Protein AF-A0A7R9HF84-F1 (afdb_monomer_lite)

Radius of gyration: 19.89 Å; chains: 1; bounding box: 48×54×48 Å

Secondary structure (DSSP, 8-state):
-----GGGSPPP----GGG--SHHHHTTSTTEEEETTTTEEEETTS-HHHHTEETTEE-PPB-SGGGS--GGG--SHHHHHHTSSEEEETTTTEEEETTS-TT-B-SGGGPPPPGGG--SHHHHHHSSS-----GGG-

Organism: Timema cristinae (NCBI:txid61476)

Foldseek 3Di:
DDDDDPVNDDQAADQPQQVDQAQLRSLSHQQWFAALQVSGIHGPPDDQQPPNDDPNDTDDTHNDPVPGDPQQVDQFQCSLLVSLQWWADQQVSGIGGPDDDPPTHNDPVPGQDDL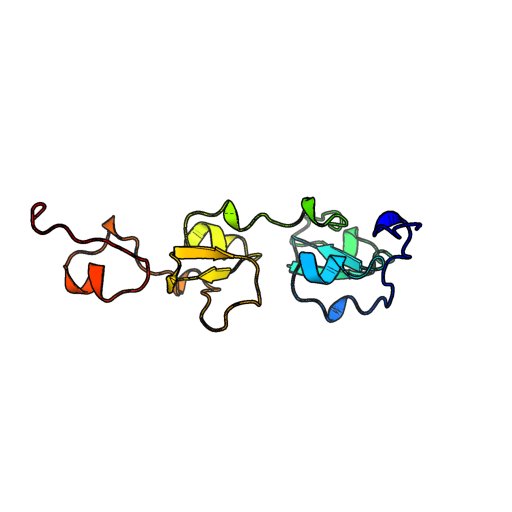VPDDDPCSQPVGGRPGDDDPVVD

Structure (mmCIF, N/CA/C/O backbone):
data_AF-A0A7R9HF84-F1
#
_entry.id   AF-A0A7R9HF84-F1
#
loop_
_atom_site.group_PDB
_atom_site.id
_atom_site.type_symbol
_atom_site.label_atom_id
_atom_site.label_alt_id
_atom_site.label_comp_id
_atom_site.label_asym_id
_atom_site.label_entity_id
_atom_site.label_seq_id
_atom_site.pdbx_PDB_ins_code
_atom_site.Cartn_x
_atom_site.Cartn_y
_atom_site.Cartn_z
_atom_site.occupancy
_atom_site.B_iso_or_equiv
_atom_site.auth_seq_id
_atom_site.auth_comp_id
_atom_site.auth_asym_id
_atom_site.auth_atom_id
_atom_site.pdbx_PDB_model_num
ATOM 1 N N . PHE A 1 1 ? 10.547 35.499 -12.483 1.00 51.34 1 PHE A N 1
ATOM 2 C CA . PHE A 1 1 ? 10.643 34.291 -11.644 1.00 51.34 1 PHE A CA 1
ATOM 3 C C . PHE A 1 1 ? 9.981 33.155 -12.393 1.00 51.34 1 PHE A C 1
ATOM 5 O O . PHE A 1 1 ? 8.790 33.240 -12.654 1.00 51.34 1 PHE A O 1
ATOM 12 N N . GLN A 1 2 ? 10.760 32.166 -12.822 1.00 62.72 2 GLN A N 1
ATOM 13 C CA . GLN A 1 2 ? 10.253 30.972 -13.490 1.00 62.72 2 GLN A CA 1
ATOM 14 C C . GLN A 1 2 ? 10.154 29.892 -12.415 1.00 62.72 2 GLN A C 1
ATOM 16 O O . GLN A 1 2 ? 11.153 29.549 -11.786 1.00 62.72 2 GLN A O 1
ATOM 21 N N . VAL A 1 3 ? 8.933 29.464 -12.110 1.00 63.53 3 VAL A N 1
ATOM 22 C CA . VAL A 1 3 ? 8.693 28.404 -11.132 1.00 63.53 3 VAL A CA 1
ATOM 23 C C . VAL A 1 3 ? 8.938 27.095 -11.867 1.00 63.53 3 VAL A C 1
ATOM 25 O O . VAL A 1 3 ? 8.182 26.758 -12.773 1.00 63.53 3 VAL A O 1
ATOM 28 N N . PHE A 1 4 ? 10.016 26.392 -11.527 1.00 59.53 4 PHE A N 1
ATOM 29 C CA . PHE A 1 4 ? 10.214 25.027 -12.001 1.00 59.53 4 PHE A CA 1
ATOM 30 C C . PHE A 1 4 ? 9.156 24.152 -11.325 1.00 59.53 4 PHE A C 1
ATOM 32 O O . PHE A 1 4 ? 9.239 23.882 -10.127 1.00 59.53 4 PHE A O 1
ATOM 39 N N . THR A 1 5 ? 8.110 23.792 -12.066 1.00 66.94 5 THR A N 1
ATOM 40 C CA . THR A 1 5 ? 7.141 22.781 -11.636 1.00 66.94 5 THR A CA 1
ATOM 41 C C . THR A 1 5 ? 7.726 21.391 -11.875 1.00 66.94 5 THR A C 1
ATOM 43 O O . THR A 1 5 ? 8.664 21.217 -12.654 1.00 66.94 5 THR A O 1
ATOM 46 N N . PHE A 1 6 ? 7.190 20.393 -11.176 1.00 65.25 6 PHE A N 1
ATOM 47 C CA . PHE A 1 6 ? 7.663 19.005 -11.222 1.00 65.25 6 PHE A CA 1
ATOM 48 C C . PHE A 1 6 ? 7.759 18.432 -12.651 1.00 65.25 6 PHE A C 1
ATOM 50 O O . PHE A 1 6 ? 8.591 17.575 -12.911 1.00 65.25 6 PHE A O 1
ATOM 57 N N . GLU A 1 7 ? 6.972 18.955 -13.593 1.00 67.75 7 GLU A N 1
ATOM 58 C CA . GLU A 1 7 ? 6.936 18.533 -15.002 1.00 67.75 7 GLU A CA 1
ATOM 59 C C . GLU A 1 7 ? 8.237 18.808 -15.781 1.00 67.75 7 GLU A C 1
ATOM 61 O O . GLU A 1 7 ? 8.428 18.246 -16.855 1.00 67.75 7 GLU A O 1
ATOM 66 N N . TYR A 1 8 ? 9.124 19.669 -15.266 1.00 72.81 8 TYR A N 1
ATOM 67 C CA . TYR A 1 8 ? 10.401 20.021 -15.907 1.00 72.81 8 TYR A CA 1
ATOM 68 C C . TYR A 1 8 ? 11.601 19.251 -15.347 1.00 72.81 8 TYR A C 1
ATOM 70 O O . TYR A 1 8 ? 12.724 19.451 -15.812 1.00 72.81 8 TYR A O 1
ATOM 78 N N . LEU A 1 9 ? 11.387 18.421 -14.324 1.00 76.12 9 LEU A N 1
ATOM 79 C CA . LEU A 1 9 ? 12.431 17.585 -13.749 1.00 76.12 9 LEU A CA 1
ATOM 80 C C . LEU A 1 9 ? 12.456 16.242 -14.471 1.00 76.12 9 LEU A C 1
ATOM 82 O O . LEU A 1 9 ? 11.415 15.633 -14.714 1.00 76.12 9 LEU A O 1
ATOM 86 N N . GLU A 1 10 ? 13.660 15.780 -14.794 1.00 75.38 10 GLU A N 1
ATOM 87 C CA . GLU A 1 10 ? 13.854 14.409 -15.244 1.00 75.38 10 GLU A CA 1
ATOM 88 C C . GLU A 1 10 ? 13.424 13.448 -14.119 1.00 75.38 10 GLU A C 1
ATOM 90 O O . GLU A 1 10 ? 13.752 13.691 -12.949 1.00 75.38 10 GLU A O 1
ATOM 95 N N . PRO A 1 11 ? 12.657 12.390 -14.434 1.00 79.62 11 PRO A N 1
ATOM 96 C CA . PRO A 1 11 ? 12.295 11.374 -13.459 1.00 79.62 11 PRO A CA 1
ATOM 97 C C . PRO A 1 11 ? 13.535 10.729 -12.826 1.00 79.62 11 PRO A C 1
ATOM 99 O O . PRO A 1 11 ? 14.587 10.617 -13.447 1.00 79.62 11 PRO A O 1
ATOM 102 N N . TYR A 1 12 ? 13.414 10.292 -11.574 1.00 84.44 12 TYR A N 1
ATOM 103 C CA . TYR A 1 12 ? 14.494 9.564 -10.916 1.00 84.44 12 TYR A CA 1
ATOM 104 C C . TYR A 1 12 ? 14.675 8.176 -11.550 1.00 84.44 12 TYR A C 1
ATOM 106 O O . TYR A 1 12 ? 13.709 7.420 -11.644 1.00 84.44 12 TYR A O 1
ATOM 114 N N . GLU A 1 13 ? 15.915 7.840 -11.921 1.00 87.81 13 GLU A N 1
ATOM 115 C CA . GLU A 1 13 ? 16.279 6.577 -12.574 1.00 87.81 13 GLU A CA 1
ATOM 116 C C . GLU A 1 13 ? 17.508 5.948 -11.915 1.00 87.81 13 GLU A C 1
ATOM 118 O O . GLU A 1 13 ? 18.611 6.493 -11.962 1.00 87.81 13 GLU A O 1
ATOM 123 N N . ASN A 1 14 ? 17.327 4.781 -11.297 1.00 87.12 14 ASN A N 1
ATOM 124 C CA . ASN A 1 14 ? 18.421 3.995 -10.717 1.00 87.12 14 ASN A CA 1
ATOM 125 C C . ASN A 1 14 ? 18.283 2.495 -11.032 1.00 87.12 14 ASN A C 1
ATOM 127 O O . ASN A 1 14 ? 19.266 1.756 -11.015 1.00 87.12 14 ASN A O 1
ATOM 131 N N . GLY A 1 15 ? 17.068 2.018 -11.323 1.00 85.31 15 GLY A N 1
ATOM 132 C CA . GLY A 1 15 ? 16.797 0.642 -1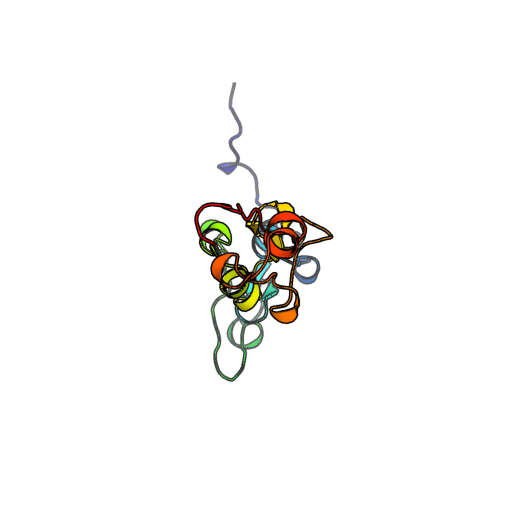1.745 1.00 85.31 15 GLY A CA 1
ATOM 133 C C . GLY A 1 15 ? 16.925 -0.400 -10.630 1.00 85.31 15 GLY A C 1
ATOM 134 O O . GLY A 1 15 ? 16.811 -1.598 -10.887 1.00 85.31 15 GLY A O 1
ATOM 135 N N . SER A 1 16 ? 17.120 0.026 -9.378 1.00 91.69 16 SER A N 1
ATOM 136 C CA . SER A 1 16 ? 17.237 -0.856 -8.206 1.00 91.69 16 SER A CA 1
ATOM 137 C C . SER A 1 16 ? 15.861 -1.290 -7.674 1.00 91.69 16 SER A C 1
ATOM 139 O O . SER A 1 16 ? 15.562 -1.162 -6.487 1.00 91.69 16 SER A O 1
ATOM 141 N N . CYS A 1 17 ? 15.013 -1.814 -8.564 1.00 93.56 17 CYS A N 1
ATOM 142 C CA . CYS A 1 17 ? 13.590 -2.059 -8.309 1.00 93.56 17 CYS A CA 1
ATOM 143 C C . CYS A 1 17 ? 13.327 -3.037 -7.155 1.00 93.56 17 CYS A C 1
ATOM 145 O O . CYS A 1 17 ? 12.378 -2.866 -6.395 1.00 93.56 17 CYS A O 1
ATOM 147 N N . SER A 1 18 ? 14.201 -4.027 -6.963 1.00 90.81 18 SER A N 1
ATOM 148 C CA . SER A 1 18 ? 14.063 -5.054 -5.922 1.00 90.81 18 SER A CA 1
ATOM 149 C C . SER A 1 18 ? 14.150 -4.520 -4.487 1.00 90.81 18 SER A C 1
ATOM 151 O O . SER A 1 18 ? 13.841 -5.251 -3.550 1.00 90.81 18 SER A O 1
ATOM 153 N N . LEU A 1 19 ? 14.589 -3.272 -4.290 1.00 90.31 19 LEU A N 1
ATOM 154 C CA . LEU A 1 19 ? 14.653 -2.632 -2.972 1.00 90.31 19 LEU A CA 1
ATOM 155 C C . LEU A 1 19 ? 13.283 -2.138 -2.484 1.00 90.31 19 LEU A C 1
ATOM 157 O O . LEU A 1 19 ? 13.128 -1.808 -1.307 1.00 90.31 19 LEU A O 1
ATOM 161 N N . TYR A 1 20 ? 12.296 -2.052 -3.376 1.00 90.94 20 TYR A N 1
ATOM 162 C CA . TYR A 1 20 ? 10.997 -1.465 -3.082 1.00 90.94 20 TYR A CA 1
ATOM 163 C C . TYR A 1 20 ? 9.969 -2.535 -2.713 1.00 90.94 20 TYR A C 1
ATOM 165 O O . TYR A 1 20 ? 9.741 -3.490 -3.452 1.00 90.94 20 TYR A O 1
ATOM 173 N N . SER A 1 21 ? 9.307 -2.343 -1.571 1.00 87.75 21 SER A N 1
ATOM 174 C CA . SER A 1 21 ? 8.364 -3.310 -0.989 1.00 87.75 21 SER A CA 1
ATOM 175 C C . SER A 1 21 ? 6.891 -2.913 -1.132 1.00 87.75 21 SER A C 1
ATOM 177 O O . SER A 1 21 ? 6.008 -3.625 -0.656 1.00 87.75 21 SER A O 1
ATOM 179 N N . ASN A 1 22 ? 6.601 -1.771 -1.763 1.00 89.25 22 ASN A N 1
ATOM 180 C CA . ASN A 1 22 ? 5.237 -1.319 -2.033 1.00 89.25 22 ASN A CA 1
ATOM 181 C C . ASN A 1 22 ? 5.139 -0.573 -3.373 1.00 89.25 22 ASN A C 1
ATOM 183 O O . ASN A 1 22 ? 6.110 0.030 -3.831 1.00 89.25 22 ASN A O 1
ATOM 187 N N . CYS A 1 23 ? 3.936 -0.572 -3.955 1.00 92.81 23 CYS A N 1
ATOM 188 C CA . CYS A 1 23 ? 3.644 0.007 -5.270 1.00 92.81 23 CYS A CA 1
ATOM 189 C C . CYS A 1 23 ? 4.073 1.474 -5.404 1.00 92.81 23 CYS A C 1
ATOM 191 O O . CYS A 1 23 ? 4.800 1.828 -6.326 1.00 92.81 23 CYS A O 1
ATOM 193 N N . LEU A 1 24 ? 3.690 2.333 -4.454 1.00 91.44 24 LEU A N 1
ATOM 194 C CA . LEU A 1 24 ? 4.013 3.760 -4.535 1.00 91.44 24 LEU A CA 1
ATOM 195 C C . LEU A 1 24 ? 5.517 4.025 -4.446 1.00 91.44 24 LEU A C 1
ATOM 197 O O . LEU A 1 24 ? 6.007 4.927 -5.112 1.00 91.44 24 LEU A O 1
ATOM 201 N N . GLN A 1 25 ? 6.245 3.246 -3.645 1.00 91.75 25 GLN A N 1
ATOM 202 C CA . GLN A 1 25 ? 7.696 3.347 -3.548 1.00 91.75 25 GLN A CA 1
ATOM 203 C C . GLN A 1 25 ? 8.371 2.835 -4.825 1.00 91.75 25 GLN A C 1
ATOM 205 O O . GLN A 1 25 ? 9.286 3.482 -5.318 1.00 91.75 25 GLN A O 1
ATOM 210 N N . CYS A 1 26 ? 7.879 1.733 -5.396 1.00 94.62 26 CYS A N 1
ATOM 211 C CA . CYS A 1 26 ? 8.352 1.199 -6.675 1.00 94.62 26 CYS A CA 1
ATOM 212 C C . CYS A 1 26 ? 8.278 2.248 -7.792 1.00 94.62 26 CYS A C 1
ATOM 214 O O . CYS A 1 26 ? 9.230 2.437 -8.539 1.00 94.62 26 CYS A O 1
ATOM 216 N N . LEU A 1 27 ? 7.172 2.992 -7.844 1.00 93.88 27 LEU A N 1
ATOM 217 C CA . LEU A 1 27 ? 6.916 4.007 -8.866 1.00 93.88 27 LEU A CA 1
ATOM 218 C C . LEU A 1 27 ? 7.620 5.347 -8.633 1.00 93.88 27 LEU A C 1
ATOM 220 O O . LEU A 1 27 ? 7.387 6.290 -9.388 1.00 93.88 27 LEU A O 1
ATOM 224 N N . THR A 1 28 ? 8.470 5.448 -7.607 1.00 91.75 28 THR A N 1
ATOM 225 C CA . THR A 1 28 ? 9.377 6.598 -7.470 1.00 91.75 28 THR A CA 1
ATOM 226 C C . THR A 1 28 ? 10.547 6.538 -8.451 1.00 91.75 28 THR A C 1
ATOM 228 O O . THR A 1 28 ? 11.131 7.579 -8.734 1.00 91.75 28 THR A O 1
ATOM 231 N N . ASP A 1 29 ? 10.854 5.351 -8.986 1.00 93.12 29 ASP A N 1
ATOM 232 C CA . ASP A 1 29 ? 11.872 5.121 -10.011 1.00 93.12 29 ASP A CA 1
ATOM 233 C C . ASP A 1 29 ? 11.187 4.833 -11.358 1.00 93.12 29 ASP A C 1
ATOM 235 O O . ASP A 1 29 ? 10.414 3.876 -11.484 1.00 93.12 29 ASP A O 1
ATOM 239 N N . SER A 1 30 ? 11.437 5.661 -12.377 1.00 92.25 30 SER A N 1
ATOM 240 C CA . SER A 1 30 ? 10.795 5.514 -13.694 1.00 92.25 30 SER A CA 1
ATOM 241 C C . SER A 1 30 ? 11.265 4.287 -14.470 1.00 92.25 30 SER A C 1
ATOM 243 O O . SER A 1 30 ? 10.597 3.909 -15.434 1.00 92.25 30 SER A O 1
ATOM 245 N N . MET A 1 31 ? 12.334 3.612 -14.037 1.00 93.56 31 MET A N 1
ATOM 246 C CA . MET A 1 31 ? 12.782 2.337 -14.606 1.00 93.56 31 MET A CA 1
ATOM 247 C C . MET A 1 31 ? 12.039 1.128 -14.024 1.00 93.56 31 MET A C 1
ATOM 249 O O . MET A 1 31 ? 12.226 0.003 -14.502 1.00 93.56 31 MET A O 1
ATOM 253 N N . CYS A 1 32 ? 11.183 1.340 -13.020 1.00 96.06 32 CYS A N 1
ATOM 254 C CA . CYS A 1 32 ? 10.506 0.284 -12.279 1.00 96.06 32 CYS A CA 1
ATOM 255 C C . CYS A 1 32 ? 8.987 0.245 -12.517 1.00 96.06 32 CYS A C 1
ATOM 257 O O . CYS A 1 32 ? 8.341 1.245 -12.849 1.00 96.06 32 CYS A O 1
ATOM 259 N N . GLY A 1 33 ? 8.411 -0.945 -12.367 1.00 95.88 33 GLY A N 1
ATOM 260 C CA . GLY A 1 33 ? 6.984 -1.228 -12.477 1.00 95.88 33 GLY A CA 1
ATOM 261 C C . GLY A 1 33 ? 6.546 -2.233 -11.414 1.00 95.88 33 GLY A C 1
ATOM 262 O O . GLY A 1 33 ? 7.299 -3.132 -11.035 1.00 95.88 33 GLY A O 1
ATOM 263 N N . TRP A 1 34 ? 5.333 -2.060 -10.898 1.00 95.88 34 TRP A N 1
ATOM 264 C CA . TRP A 1 34 ? 4.808 -2.866 -9.799 1.00 95.88 34 TRP A CA 1
ATOM 265 C C . TRP A 1 34 ? 3.927 -4.008 -10.305 1.00 95.88 34 TRP A C 1
ATOM 267 O O . TRP A 1 34 ? 3.039 -3.785 -11.120 1.00 95.88 34 TRP A O 1
ATOM 277 N N . CYS A 1 35 ? 4.122 -5.219 -9.789 1.00 94.50 35 CYS A N 1
ATOM 278 C CA . CYS A 1 35 ? 3.250 -6.353 -10.069 1.00 94.50 35 CYS A CA 1
ATOM 279 C C . CYS A 1 35 ? 2.286 -6.608 -8.906 1.00 94.50 35 CYS A C 1
ATOM 281 O O . CYS A 1 35 ? 2.699 -7.049 -7.832 1.00 94.50 35 CYS A O 1
ATOM 283 N N . ASP A 1 36 ? 0.986 -6.414 -9.135 1.00 89.62 36 ASP A N 1
ATOM 284 C CA . ASP A 1 36 ? -0.037 -6.662 -8.110 1.00 89.62 36 ASP A CA 1
ATOM 285 C C . ASP A 1 36 ? -0.236 -8.155 -7.807 1.00 89.62 36 ASP A C 1
ATOM 287 O O . ASP A 1 36 ? -0.581 -8.504 -6.680 1.00 89.62 36 ASP A O 1
ATOM 291 N N . LEU A 1 37 ? 0.031 -9.050 -8.770 1.00 90.38 37 LEU A N 1
ATOM 292 C CA . LEU A 1 37 ? -0.056 -10.496 -8.540 1.00 90.38 37 LEU A CA 1
ATOM 293 C C . LEU A 1 37 ? 1.000 -10.952 -7.534 1.00 90.38 37 LEU A C 1
ATOM 295 O O . LEU A 1 37 ? 0.671 -11.548 -6.510 1.00 90.38 37 LEU A O 1
ATOM 299 N N . THR A 1 38 ? 2.272 -10.659 -7.799 1.00 90.88 38 THR A N 1
ATOM 300 C CA . THR A 1 38 ? 3.383 -11.122 -6.958 1.00 90.88 38 THR A CA 1
ATOM 301 C C . THR A 1 38 ? 3.667 -10.203 -5.774 1.00 90.88 38 THR A C 1
ATOM 303 O O . THR A 1 38 ? 4.348 -10.631 -4.846 1.00 90.88 38 THR A O 1
ATOM 306 N N . SER A 1 39 ? 3.090 -8.993 -5.754 1.00 90.88 39 SER A N 1
ATOM 307 C CA . SER A 1 39 ? 3.387 -7.938 -4.774 1.00 90.88 39 SER A CA 1
ATOM 308 C C . SER A 1 39 ? 4.873 -7.555 -4.761 1.00 90.88 39 SER A C 1
ATOM 310 O O . SER A 1 39 ? 5.462 -7.353 -3.699 1.00 90.88 39 SER A O 1
ATOM 312 N N . LEU A 1 40 ? 5.486 -7.496 -5.947 1.00 92.94 40 LEU A N 1
ATOM 313 C CA . LEU A 1 40 ? 6.908 -7.208 -6.135 1.00 92.94 40 LEU A CA 1
ATOM 314 C C . LEU A 1 40 ? 7.123 -6.108 -7.175 1.00 92.94 40 LEU A C 1
ATOM 316 O O . LEU A 1 40 ? 6.316 -5.901 -8.082 1.00 92.94 40 LEU A O 1
ATOM 320 N N . CYS A 1 41 ? 8.245 -5.409 -7.032 1.00 95.38 41 CYS A N 1
ATOM 321 C CA . CYS A 1 41 ? 8.687 -4.373 -7.952 1.00 95.38 41 CYS A CA 1
ATOM 322 C C . CYS A 1 41 ? 9.739 -4.934 -8.916 1.00 95.38 41 CYS A C 1
ATOM 324 O O . CYS A 1 41 ? 10.750 -5.496 -8.488 1.00 95.38 41 CYS A O 1
ATOM 326 N N . TYR A 1 42 ? 9.517 -4.753 -10.215 1.00 96.38 42 TYR A N 1
ATOM 327 C CA . TYR A 1 42 ? 10.383 -5.244 -11.284 1.00 96.38 42 TYR A CA 1
ATOM 328 C C . TYR A 1 42 ? 10.873 -4.103 -12.167 1.00 96.38 42 TYR A C 1
ATOM 330 O O . TYR A 1 42 ? 10.285 -3.025 -12.199 1.00 96.38 42 TYR A O 1
ATOM 338 N N . SER A 1 43 ? 11.951 -4.347 -12.911 1.00 95.25 43 SER A N 1
ATOM 339 C CA . SER A 1 43 ? 12.364 -3.435 -13.976 1.00 95.25 43 SER A CA 1
ATOM 340 C C . SER A 1 43 ? 11.380 -3.504 -15.141 1.00 95.25 43 SER A C 1
ATOM 342 O O . SER A 1 43 ? 10.959 -4.591 -15.536 1.00 95.25 43 SER A O 1
ATOM 344 N N . ARG A 1 44 ? 11.079 -2.347 -15.741 1.00 93.81 44 ARG A N 1
ATOM 345 C CA . ARG A 1 44 ? 10.244 -2.225 -16.949 1.00 93.81 44 ARG A CA 1
ATOM 346 C C . ARG A 1 44 ? 10.845 -2.894 -18.186 1.00 93.81 44 ARG A C 1
ATOM 348 O O . ARG A 1 44 ? 10.148 -3.071 -19.175 1.00 93.81 44 ARG A O 1
ATOM 355 N N . LEU A 1 45 ? 12.135 -3.231 -18.149 1.00 92.62 45 LEU A N 1
ATOM 356 C CA . LEU A 1 45 ? 12.832 -3.899 -19.250 1.00 92.62 45 LEU A CA 1
ATOM 357 C C . LEU A 1 45 ? 12.624 -5.422 -19.252 1.00 92.62 45 LEU A C 1
ATOM 359 O O . LEU A 1 45 ? 13.033 -6.088 -20.201 1.00 92.62 45 LEU A O 1
ATOM 363 N N . LEU A 1 46 ? 12.043 -5.983 -18.187 1.00 94.00 46 LEU A N 1
ATOM 364 C CA . LEU A 1 46 ? 11.781 -7.417 -18.080 1.00 94.00 46 LEU A CA 1
ATOM 365 C C . LEU A 1 46 ? 10.487 -7.802 -18.803 1.00 94.00 46 LEU A C 1
ATOM 367 O O . LEU A 1 46 ? 9.571 -6.996 -18.943 1.00 94.00 46 LEU A O 1
ATOM 371 N N . ASN A 1 47 ? 10.404 -9.065 -19.226 1.00 94.19 47 ASN A N 1
ATOM 372 C CA . ASN A 1 47 ? 9.198 -9.616 -19.831 1.00 94.19 47 ASN A CA 1
ATOM 373 C C . ASN A 1 47 ? 8.102 -9.793 -18.768 1.00 94.19 47 ASN A C 1
ATOM 375 O O . ASN A 1 47 ? 8.188 -10.668 -17.906 1.00 94.19 47 ASN A O 1
ATOM 379 N N . GLU A 1 48 ? 7.062 -8.966 -18.841 1.00 93.12 48 GLU A N 1
ATOM 380 C CA . GLU A 1 48 ? 5.967 -8.909 -17.864 1.00 93.12 48 GLU A CA 1
ATOM 381 C C . GLU A 1 48 ? 5.204 -10.235 -17.758 1.00 93.12 48 GLU A C 1
ATOM 383 O O . GLU A 1 48 ? 4.809 -10.622 -16.660 1.00 93.12 48 GLU A O 1
ATOM 388 N N . MET A 1 49 ? 5.071 -10.969 -18.871 1.00 92.69 49 MET A N 1
ATOM 389 C CA . MET A 1 49 ? 4.423 -12.287 -18.898 1.00 92.69 49 MET A CA 1
ATOM 390 C C . MET A 1 49 ? 5.175 -13.332 -18.066 1.00 92.69 49 MET A C 1
ATOM 392 O O . MET A 1 49 ? 4.575 -14.302 -17.615 1.00 92.69 49 MET A O 1
ATOM 396 N N . GLU A 1 50 ? 6.478 -13.144 -17.857 1.00 92.88 50 GLU A N 1
ATOM 397 C CA . GLU A 1 50 ? 7.298 -14.035 -17.038 1.00 92.88 50 GLU A CA 1
ATOM 398 C C . GLU A 1 50 ? 7.321 -13.563 -15.583 1.00 92.88 50 GLU A C 1
ATOM 400 O O . GLU A 1 50 ? 7.049 -14.345 -14.673 1.00 92.88 50 GLU A O 1
ATOM 405 N N . VAL A 1 51 ? 7.612 -12.278 -15.350 1.00 93.56 51 VAL A N 1
ATOM 406 C CA . VAL A 1 51 ? 7.864 -11.766 -13.992 1.00 93.56 51 VAL A CA 1
ATOM 407 C C . VAL A 1 51 ? 6.596 -11.444 -13.206 1.00 93.56 51 VAL A C 1
ATOM 409 O O . VAL A 1 51 ? 6.600 -11.543 -11.980 1.00 93.56 51 VAL A O 1
ATOM 412 N N . CYS A 1 52 ? 5.509 -11.075 -13.885 1.00 95.06 52 CYS A N 1
ATOM 413 C CA . CYS A 1 52 ? 4.226 -10.760 -13.268 1.00 95.06 52 CYS A CA 1
ATOM 414 C C . CYS A 1 52 ? 3.182 -11.822 -13.614 1.00 95.06 52 CYS A C 1
ATOM 416 O O . CYS A 1 52 ? 2.121 -11.533 -14.167 1.00 95.06 52 CYS A O 1
ATOM 418 N N . SER A 1 53 ? 3.507 -13.068 -13.272 1.00 94.38 53 SER A N 1
ATOM 419 C CA . SER A 1 53 ? 2.641 -14.227 -13.458 1.00 94.38 53 SER A CA 1
ATOM 420 C C . SER A 1 53 ? 2.480 -15.032 -12.166 1.00 94.38 53 SER A C 1
ATOM 422 O O . SER A 1 53 ? 3.367 -15.061 -11.307 1.00 94.38 53 SER A O 1
ATOM 424 N N . ARG A 1 54 ? 1.312 -15.652 -11.995 1.00 92.44 54 ARG A N 1
ATOM 425 C CA . ARG A 1 54 ? 0.988 -16.589 -10.915 1.00 92.44 54 ARG A CA 1
ATOM 426 C C . ARG A 1 54 ? -0.132 -17.521 -11.384 1.00 92.44 54 ARG A C 1
ATOM 428 O O . ARG A 1 54 ? -1.148 -17.035 -11.862 1.00 92.44 54 ARG A O 1
ATOM 435 N N . ASP A 1 55 ? 0.045 -18.830 -11.200 1.00 88.94 55 ASP A N 1
ATOM 436 C CA . ASP A 1 55 ? -0.978 -19.858 -11.468 1.00 88.94 55 ASP A CA 1
ATOM 437 C C . ASP A 1 55 ? -1.626 -19.739 -12.868 1.00 88.94 55 ASP A C 1
ATOM 439 O O . ASP A 1 55 ? -2.846 -19.715 -13.002 1.00 88.94 55 ASP A O 1
ATOM 443 N N . ASP A 1 56 ? -0.793 -19.620 -13.911 1.00 88.38 56 ASP A N 1
ATOM 444 C CA . ASP A 1 56 ? -1.172 -19.411 -15.324 1.00 88.38 56 ASP A CA 1
ATOM 445 C C . ASP A 1 56 ? -1.883 -18.076 -15.653 1.00 88.38 56 ASP A C 1
ATOM 447 O O . ASP A 1 56 ? -2.179 -17.801 -16.818 1.00 88.38 56 ASP A O 1
ATOM 451 N N . GLU A 1 57 ? -2.103 -17.196 -14.671 1.00 93.19 57 GLU A N 1
ATOM 452 C CA . GLU A 1 57 ? -2.545 -15.815 -14.885 1.00 93.19 57 GLU A CA 1
ATOM 453 C C . GLU A 1 57 ? -1.334 -14.873 -14.915 1.00 93.19 57 GLU A C 1
ATOM 455 O O . GLU A 1 57 ? -0.450 -14.943 -14.062 1.00 93.19 57 GLU A O 1
ATOM 460 N N . TRP A 1 58 ? -1.293 -13.946 -15.872 1.00 94.62 58 TRP A N 1
ATOM 461 C CA . TRP A 1 58 ? -0.289 -12.882 -15.921 1.00 94.62 58 TRP A CA 1
ATOM 462 C C . TRP A 1 58 ? -0.961 -11.514 -16.028 1.00 94.62 58 TRP A C 1
ATOM 464 O O . TRP A 1 58 ? -2.100 -11.400 -16.492 1.00 94.62 58 TRP A O 1
ATOM 474 N N . ARG A 1 59 ? -0.265 -10.463 -15.588 1.00 92.88 59 ARG A N 1
ATOM 475 C CA . ARG A 1 59 ? -0.741 -9.075 -15.674 1.00 92.88 59 ARG A CA 1
ATOM 476 C C . ARG A 1 59 ? 0.375 -8.127 -16.093 1.00 92.88 59 ARG A C 1
ATOM 478 O O . ARG A 1 59 ? 1.552 -8.403 -15.891 1.00 92.88 59 ARG A O 1
ATOM 485 N N . TYR A 1 60 ? -0.020 -6.990 -16.655 1.00 94.88 60 TYR A N 1
ATOM 486 C CA . TYR A 1 60 ? 0.892 -5.879 -16.916 1.00 94.88 60 TYR A CA 1
ATOM 487 C C . TYR A 1 60 ? 1.399 -5.265 -15.614 1.00 94.88 60 TYR A C 1
ATOM 489 O O . TYR A 1 60 ? 0.696 -5.273 -14.596 1.00 94.88 60 TYR A O 1
ATOM 497 N N . LEU A 1 61 ? 2.598 -4.685 -15.660 1.00 95.62 61 LEU A N 1
ATOM 498 C CA . LEU A 1 61 ? 3.112 -3.916 -14.539 1.00 95.62 61 LEU A CA 1
ATOM 499 C C . LEU A 1 61 ? 2.318 -2.612 -14.395 1.00 95.62 61 LEU A C 1
ATOM 501 O O . LEU A 1 61 ? 2.095 -1.865 -15.346 1.00 95.62 61 LEU A O 1
ATOM 505 N N . THR A 1 62 ? 1.929 -2.301 -13.167 1.00 95.06 62 THR A N 1
ATOM 506 C CA . THR A 1 62 ? 1.423 -0.986 -12.789 1.00 95.06 62 THR A CA 1
ATOM 507 C C . THR A 1 62 ? 2.566 0.019 -12.923 1.00 95.06 62 THR A C 1
ATOM 509 O O . THR A 1 62 ? 3.609 -0.146 -12.291 1.00 95.06 62 THR A O 1
ATOM 512 N N . LEU A 1 63 ? 2.370 1.053 -13.753 1.00 94.31 63 LEU A N 1
ATOM 513 C CA . LEU A 1 63 ? 3.365 2.101 -14.045 1.00 94.31 63 LEU A CA 1
ATOM 514 C C . LEU A 1 63 ? 2.958 3.494 -13.543 1.00 94.31 63 LEU A C 1
ATOM 516 O O . LEU A 1 63 ? 3.772 4.418 -13.561 1.00 94.31 63 LEU A O 1
ATOM 520 N N . LEU A 1 64 ? 1.698 3.660 -13.132 1.00 92.31 64 LEU A N 1
ATOM 521 C CA . LEU A 1 64 ? 1.126 4.936 -12.716 1.00 92.31 64 LEU A CA 1
ATOM 522 C C . LEU A 1 64 ? 0.732 4.876 -11.236 1.00 92.31 64 LEU A C 1
ATOM 524 O O . LEU A 1 64 ? -0.000 3.971 -10.843 1.00 92.31 64 LEU A O 1
ATOM 528 N N . PRO A 1 65 ? 1.124 5.856 -10.402 1.00 90.56 65 PRO A N 1
ATOM 529 C CA . PRO A 1 65 ? 0.759 5.858 -8.983 1.00 90.56 65 PRO A CA 1
ATOM 530 C C . PRO A 1 65 ? -0.752 5.791 -8.731 1.00 90.56 65 PRO A C 1
ATOM 532 O O . PRO A 1 65 ? -1.191 5.214 -7.741 1.00 90.56 65 PRO A O 1
ATOM 535 N N . ALA A 1 66 ? -1.551 6.345 -9.648 1.00 90.19 66 ALA A N 1
ATOM 536 C CA . ALA A 1 66 ? -3.009 6.328 -9.577 1.00 90.19 66 ALA A CA 1
ATOM 537 C C . ALA A 1 66 ? -3.630 4.931 -9.774 1.00 90.19 66 ALA A C 1
ATOM 539 O O . ALA A 1 66 ? -4.788 4.744 -9.411 1.00 90.19 66 ALA A O 1
ATOM 540 N N . THR A 1 67 ? -2.893 3.966 -10.338 1.00 91.12 67 THR A N 1
ATOM 541 C CA . THR A 1 67 ? -3.373 2.587 -10.532 1.00 91.12 67 THR A CA 1
ATOM 542 C C . THR A 1 67 ? -2.958 1.647 -9.402 1.00 91.12 67 THR A C 1
ATOM 544 O O . THR A 1 67 ? -3.432 0.516 -9.364 1.00 91.12 67 THR A O 1
ATOM 547 N N . CYS A 1 68 ? -2.124 2.098 -8.456 1.00 91.56 68 CYS A N 1
ATOM 548 C CA . CYS A 1 68 ? -1.845 1.336 -7.240 1.00 91.56 68 CYS A CA 1
ATOM 549 C C . CYS A 1 68 ? -3.134 1.093 -6.434 1.00 91.56 68 CYS A C 1
ATOM 551 O O . CYS A 1 68 ? -4.045 1.925 -6.421 1.00 91.56 68 CYS A O 1
ATOM 553 N N . ALA A 1 69 ? -3.182 -0.018 -5.693 1.00 88.00 69 ALA A N 1
ATOM 554 C CA . ALA A 1 69 ? -4.316 -0.349 -4.835 1.00 88.00 69 ALA A CA 1
ATOM 555 C C . ALA A 1 69 ? -4.676 0.804 -3.879 1.00 88.00 69 ALA A C 1
ATOM 557 O O . ALA A 1 69 ? -3.872 1.235 -3.046 1.00 88.00 69 ALA A O 1
ATOM 558 N N . ASN A 1 70 ? -5.918 1.282 -3.971 1.00 90.38 70 ASN A N 1
ATOM 559 C CA . ASN A 1 70 ? -6.440 2.290 -3.059 1.00 90.38 70 ASN A CA 1
ATOM 560 C C . ASN A 1 70 ? -6.877 1.618 -1.752 1.00 90.38 70 ASN A C 1
ATOM 562 O O . ASN A 1 70 ? -8.040 1.252 -1.585 1.00 90.38 70 ASN A O 1
ATOM 566 N N . CYS A 1 71 ? -5.926 1.445 -0.831 1.00 90.81 71 CYS A N 1
ATOM 567 C CA . CYS A 1 71 ? -6.165 0.774 0.447 1.00 90.81 71 CYS A CA 1
ATOM 568 C C . CYS A 1 71 ? -7.314 1.402 1.251 1.00 90.81 71 CYS A C 1
ATOM 570 O O . CYS A 1 71 ? -8.018 0.686 1.952 1.00 90.81 71 CYS A O 1
ATOM 572 N N . SER A 1 72 ? -7.568 2.705 1.101 1.00 90.06 72 SER A N 1
ATOM 573 C CA . SER A 1 72 ? -8.664 3.400 1.788 1.00 90.06 72 SER A CA 1
ATOM 574 C C . SER A 1 72 ? -10.060 2.895 1.396 1.00 90.06 72 SER A C 1
ATOM 576 O O . SER A 1 72 ? -11.019 3.184 2.105 1.00 90.06 72 SER A O 1
ATOM 578 N N . ASN A 1 73 ? -10.193 2.147 0.293 1.00 90.81 73 ASN A N 1
ATOM 579 C CA . ASN A 1 73 ? -11.462 1.535 -0.111 1.00 90.81 73 ASN A CA 1
ATOM 580 C C . ASN A 1 73 ? -11.820 0.294 0.724 1.00 90.81 73 ASN A C 1
ATOM 582 O O . ASN A 1 73 ? -12.982 -0.112 0.739 1.00 90.81 73 ASN A O 1
ATOM 586 N N . TYR A 1 74 ? -10.853 -0.316 1.414 1.00 92.19 74 TYR A N 1
ATOM 587 C CA . TYR A 1 74 ? -11.111 -1.460 2.282 1.00 92.19 74 TYR A CA 1
ATOM 588 C C . TYR A 1 74 ? -11.506 -0.982 3.677 1.00 92.19 74 TYR A C 1
ATOM 590 O O . TYR A 1 74 ? -10.693 -0.447 4.432 1.00 92.19 74 TYR A O 1
ATOM 598 N N . ILE A 1 75 ? -12.776 -1.192 4.017 1.00 90.19 75 ILE A N 1
ATOM 599 C CA . ILE A 1 75 ? -13.361 -0.746 5.288 1.00 90.19 75 ILE A CA 1
ATOM 600 C C . ILE A 1 75 ? -13.293 -1.804 6.396 1.00 90.19 75 ILE A C 1
ATOM 602 O O . ILE A 1 75 ? -13.586 -1.487 7.544 1.00 90.19 75 ILE A O 1
ATOM 606 N N . SER A 1 76 ? -12.919 -3.048 6.073 1.00 90.44 76 SER A N 1
ATOM 607 C CA . SER A 1 76 ? -12.766 -4.130 7.052 1.00 90.44 76 SER A CA 1
ATOM 608 C C . SER A 1 76 ? -11.349 -4.695 7.049 1.00 90.44 76 SER A C 1
ATOM 610 O O . SER A 1 76 ? -10.652 -4.651 6.029 1.00 90.44 76 SER A O 1
ATOM 612 N N . CYS A 1 77 ? -10.931 -5.265 8.180 1.00 91.88 77 CYS A N 1
ATOM 613 C CA . CYS A 1 77 ? -9.616 -5.889 8.299 1.00 91.88 77 CYS A CA 1
ATOM 614 C C . CYS A 1 77 ? -9.461 -7.050 7.309 1.00 91.88 77 CYS A C 1
ATOM 616 O O . CYS A 1 77 ? -8.446 -7.153 6.625 1.00 91.88 77 CYS A O 1
ATOM 618 N N . GLU A 1 78 ? -10.499 -7.870 7.156 1.00 92.50 78 GLU A N 1
ATOM 619 C CA . GLU A 1 78 ? -10.474 -9.063 6.313 1.00 92.50 78 GLU A CA 1
ATOM 620 C C . GLU A 1 78 ? -10.284 -8.712 4.838 1.00 92.50 78 GLU A C 1
ATOM 622 O O . GLU A 1 78 ? -9.476 -9.328 4.148 1.00 92.50 78 GLU A O 1
ATOM 627 N N . THR A 1 79 ? -10.991 -7.689 4.354 1.00 93.06 79 THR A N 1
ATOM 628 C CA . THR A 1 79 ? -10.877 -7.240 2.960 1.00 93.06 79 THR A CA 1
ATOM 629 C C . THR A 1 79 ? -9.558 -6.513 2.706 1.00 93.06 79 THR A C 1
ATOM 631 O O . THR A 1 79 ? -8.916 -6.744 1.682 1.00 93.06 79 THR A O 1
ATOM 634 N N . CYS A 1 80 ? -9.108 -5.700 3.666 1.00 93.81 80 CYS A N 1
ATOM 635 C CA . CYS A 1 80 ? -7.828 -4.999 3.602 1.00 93.81 80 CYS A CA 1
ATOM 636 C C . CYS A 1 80 ? -6.655 -5.976 3.485 1.00 93.81 80 CYS A C 1
ATOM 638 O O . CYS A 1 80 ? -5.851 -5.902 2.553 1.00 93.81 80 CYS A O 1
ATOM 640 N N . VAL A 1 81 ? -6.581 -6.917 4.423 1.00 93.19 81 VAL A N 1
ATOM 641 C CA . VAL A 1 81 ? -5.461 -7.844 4.567 1.00 93.19 81 VAL A CA 1
ATOM 642 C C . VAL A 1 81 ? -5.556 -8.993 3.569 1.00 93.19 81 VAL A C 1
ATOM 644 O O . VAL A 1 81 ? -4.537 -9.426 3.033 1.00 93.19 81 VAL A O 1
ATOM 647 N N . GLY A 1 82 ? -6.773 -9.439 3.247 1.00 90.06 82 GLY A N 1
ATOM 648 C CA . GLY A 1 82 ? -7.023 -10.477 2.247 1.00 90.06 82 GLY A CA 1
ATOM 649 C C . GLY A 1 82 ? -6.528 -10.108 0.848 1.00 90.06 82 GLY A C 1
ATOM 650 O O . GLY A 1 82 ? -6.181 -10.999 0.078 1.00 90.06 82 GLY A O 1
ATOM 651 N N . SER A 1 83 ? -6.418 -8.810 0.535 1.00 85.00 83 SER A N 1
ATOM 652 C CA . SER A 1 83 ? -5.817 -8.345 -0.722 1.00 85.00 83 SER A CA 1
ATOM 653 C C . SER A 1 83 ? -4.321 -8.661 -0.839 1.00 85.00 83 SER A C 1
ATOM 655 O O . SER A 1 83 ? -3.786 -8.686 -1.942 1.00 85.00 83 SER A O 1
ATOM 657 N N . GLY A 1 84 ? -3.617 -8.842 0.284 1.00 86.56 84 GLY A N 1
ATOM 658 C CA . GLY A 1 84 ? -2.163 -9.011 0.316 1.00 86.56 84 GLY A CA 1
ATOM 659 C C . GLY A 1 84 ? -1.358 -7.751 -0.037 1.00 86.56 84 GLY A C 1
ATOM 660 O O . GLY A 1 84 ? -0.135 -7.766 0.100 1.00 86.56 84 GLY A O 1
ATOM 661 N N . LEU A 1 85 ? -2.003 -6.645 -0.420 1.00 86.56 85 LEU A N 1
ATOM 662 C CA . LEU A 1 85 ? -1.350 -5.409 -0.878 1.00 86.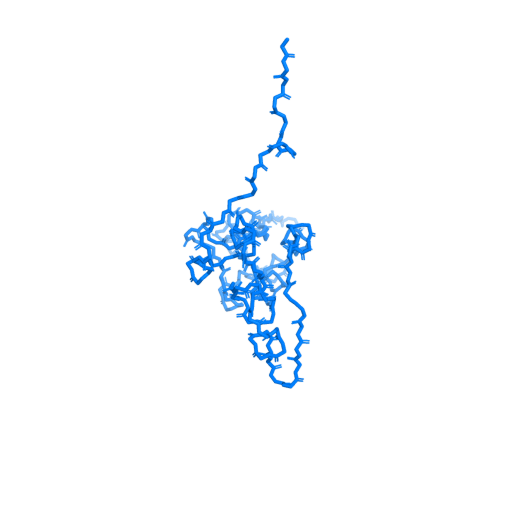56 85 LEU A CA 1
ATOM 663 C C . LEU A 1 85 ? -1.300 -4.314 0.199 1.00 86.56 85 LEU A C 1
ATOM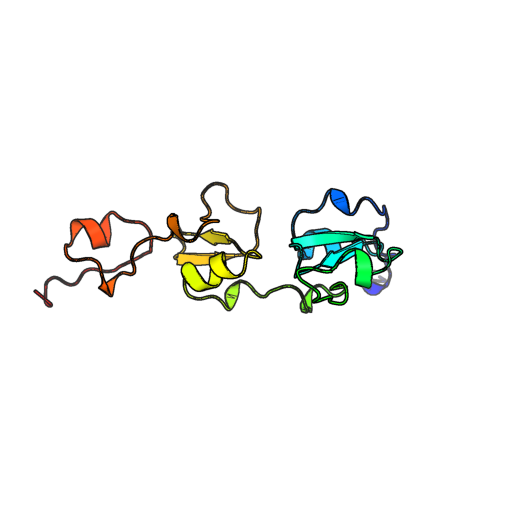 665 O O . LEU A 1 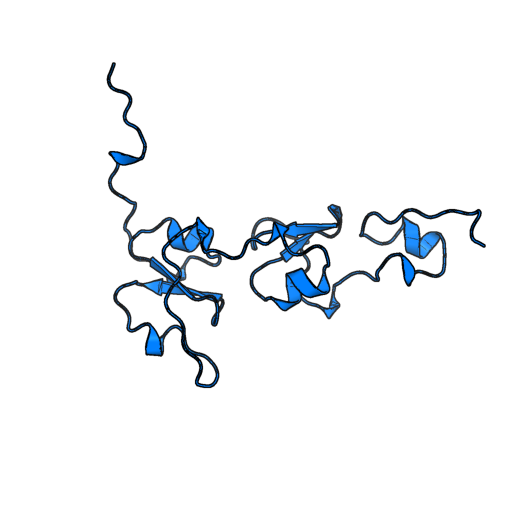85 ? -0.433 -3.439 0.160 1.00 86.56 85 LEU A O 1
ATOM 669 N N . CYS A 1 86 ? -2.202 -4.377 1.177 1.00 91.88 86 CYS A N 1
ATOM 670 C CA . CYS A 1 86 ? -2.385 -3.362 2.215 1.00 91.88 86 CYS A CA 1
ATOM 671 C C . CYS A 1 86 ? -2.119 -3.922 3.626 1.00 91.88 86 CYS A C 1
ATOM 673 O O . CYS A 1 86 ? -1.917 -5.124 3.802 1.00 91.88 86 CYS A O 1
ATOM 675 N N . GLU A 1 87 ? -2.090 -3.039 4.624 1.00 93.12 87 GLU A N 1
ATOM 676 C CA . GLU A 1 87 ? -1.972 -3.372 6.048 1.00 93.12 87 GLU A CA 1
ATOM 677 C C . GLU A 1 87 ? -3.111 -2.720 6.844 1.00 93.12 87 GLU A C 1
ATOM 679 O O . GLU A 1 87 ? -3.571 -1.626 6.503 1.00 93.12 87 GLU A O 1
ATOM 684 N N . TRP A 1 88 ? -3.580 -3.378 7.906 1.00 94.19 88 TRP A N 1
ATOM 685 C CA . TRP A 1 88 ? -4.671 -2.864 8.736 1.00 94.19 88 TRP A CA 1
ATOM 686 C C . TRP A 1 88 ? -4.148 -2.222 10.019 1.00 94.19 88 TRP A C 1
ATOM 688 O O . TRP A 1 88 ? -3.366 -2.818 10.757 1.00 94.19 88 TRP A O 1
ATOM 698 N N . TRP A 1 89 ? -4.585 -0.997 10.306 1.00 92.81 89 TRP A N 1
ATOM 699 C CA . TRP A 1 89 ? -4.206 -0.268 11.514 1.00 92.81 89 TRP A CA 1
ATOM 700 C C . TRP A 1 89 ? -5.310 -0.394 12.554 1.00 92.81 89 TRP A C 1
ATOM 702 O O . TRP A 1 89 ? -6.355 0.247 12.449 1.00 92.81 89 TRP A O 1
ATOM 712 N N . THR A 1 90 ? -5.067 -1.207 13.577 1.00 88.31 90 THR A N 1
ATOM 713 C CA . THR A 1 90 ? -6.057 -1.552 14.605 1.00 88.31 90 THR A CA 1
ATOM 714 C C . THR A 1 90 ? -6.462 -0.369 15.480 1.00 88.31 90 THR A C 1
ATOM 716 O O . THR A 1 90 ? -7.639 -0.234 15.802 1.00 88.31 90 THR A O 1
ATOM 719 N N . GLU A 1 91 ? -5.513 0.511 15.814 1.00 84.44 91 GLU A N 1
ATOM 720 C CA . GLU A 1 91 ? -5.769 1.741 16.584 1.00 84.44 91 GLU A CA 1
ATOM 721 C C . GLU A 1 91 ? -6.691 2.694 15.829 1.00 84.44 91 GLU A C 1
ATOM 723 O O . GLU A 1 91 ? -7.555 3.356 16.404 1.00 84.44 91 GLU A O 1
ATOM 728 N N . ASP A 1 92 ? -6.525 2.735 14.506 1.00 87.56 92 ASP A N 1
ATOM 729 C CA . ASP A 1 92 ? -7.271 3.635 13.647 1.00 87.56 92 ASP A CA 1
ATOM 730 C C . ASP A 1 92 ? -8.528 3.027 13.029 1.00 87.56 92 ASP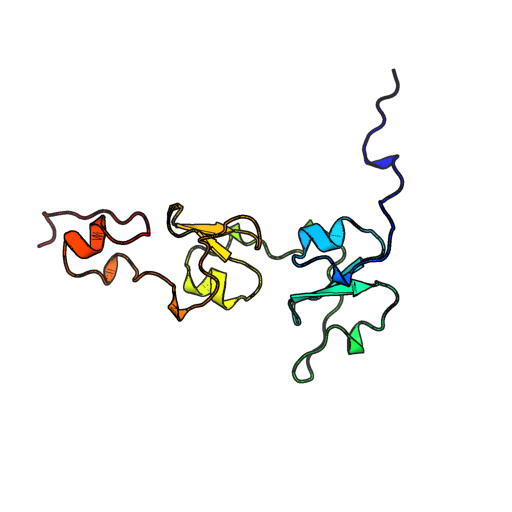 A C 1
ATOM 732 O O . ASP A 1 92 ? -9.323 3.763 12.443 1.00 87.56 92 ASP A O 1
ATOM 736 N N . ALA A 1 93 ? -8.700 1.711 13.170 1.00 88.44 93 ALA A N 1
ATOM 737 C CA . ALA A 1 93 ? -9.697 0.918 12.463 1.00 88.44 93 ALA A CA 1
ATOM 738 C C . ALA A 1 93 ? -9.756 1.276 10.963 1.00 88.44 93 ALA A C 1
ATOM 740 O O . ALA A 1 93 ? -10.829 1.513 10.408 1.00 88.44 93 ALA A O 1
ATOM 741 N N . LYS A 1 94 ? -8.586 1.374 10.315 1.00 91.38 94 LYS A N 1
ATOM 742 C CA . LYS A 1 94 ? -8.483 1.752 8.900 1.00 91.38 94 LYS A CA 1
ATOM 743 C C . LYS A 1 94 ? -7.459 0.912 8.153 1.00 91.38 94 LYS A C 1
ATOM 745 O O . LYS A 1 94 ? -6.433 0.518 8.707 1.00 91.38 94 LYS A O 1
ATOM 750 N N . CYS A 1 95 ? -7.702 0.727 6.863 1.00 93.06 95 CYS A N 1
ATOM 751 C CA . CYS A 1 95 ? -6.741 0.123 5.957 1.00 93.06 95 CYS A CA 1
ATOM 752 C C . CYS A 1 95 ? -5.767 1.175 5.412 1.00 93.06 95 CYS A C 1
ATOM 754 O O . CYS A 1 95 ? -6.156 2.295 5.070 1.00 93.06 95 CYS A O 1
ATOM 756 N N . ALA A 1 96 ? -4.489 0.820 5.328 1.00 92.12 96 ALA A N 1
ATOM 757 C CA . ALA A 1 96 ? -3.429 1.699 4.863 1.00 92.12 96 ALA A CA 1
ATOM 758 C C . ALA A 1 96 ? -2.430 0.953 3.972 1.00 92.12 96 ALA A C 1
ATOM 760 O O . ALA A 1 96 ? -2.405 -0.274 3.890 1.00 92.12 96 ALA A O 1
ATOM 761 N N . ARG A 1 97 ? -1.587 1.723 3.278 1.00 89.88 97 ARG A N 1
ATOM 762 C CA . ARG A 1 97 ? -0.459 1.177 2.514 1.00 89.88 97 ARG A CA 1
ATOM 763 C C . ARG A 1 97 ? 0.557 0.511 3.444 1.00 89.88 97 ARG A C 1
ATOM 765 O O . ARG A 1 97 ? 0.808 1.031 4.530 1.00 89.88 97 ARG A O 1
ATOM 772 N N . LYS A 1 98 ? 1.187 -0.565 2.967 1.00 88.94 98 LYS A N 1
ATOM 773 C CA . LYS A 1 98 ? 2.213 -1.306 3.709 1.00 88.94 98 LYS A CA 1
ATOM 774 C C . LYS A 1 98 ? 3.451 -0.473 4.046 1.00 88.94 98 LYS A C 1
ATOM 776 O O . LYS A 1 98 ? 3.887 0.355 3.243 1.00 88.94 98 LYS A O 1
ATOM 781 N N . GLY A 1 99 ? 4.048 -0.765 5.201 1.00 84.88 99 GLY A N 1
ATOM 782 C CA . GLY A 1 99 ? 5.380 -0.293 5.590 1.00 84.88 99 GLY A CA 1
ATOM 783 C C . GLY A 1 99 ? 5.395 1.049 6.318 1.00 84.88 99 GLY A C 1
ATOM 784 O O . GLY A 1 99 ? 6.438 1.700 6.362 1.00 84.88 99 GLY A O 1
ATOM 785 N N . ARG A 1 100 ? 4.255 1.491 6.866 1.00 83.62 100 ARG A N 1
ATOM 786 C CA . ARG A 1 100 ? 4.175 2.749 7.624 1.00 83.62 100 ARG A CA 1
ATOM 787 C C . ARG A 1 100 ? 3.964 2.536 9.125 1.00 83.62 100 ARG A C 1
ATOM 789 O O . ARG A 1 100 ? 4.394 3.396 9.889 1.00 83.62 100 ARG A O 1
ATOM 796 N N . SER A 1 101 ? 3.344 1.436 9.549 1.00 85.00 101 SER A N 1
ATOM 797 C CA . SER A 1 101 ? 3.178 1.095 10.967 1.00 85.00 101 SER A CA 1
ATOM 798 C C . SER A 1 101 ? 3.864 -0.229 11.312 1.00 85.00 101 SER A C 1
ATOM 800 O O . SER A 1 101 ? 3.813 -1.180 10.539 1.00 85.00 101 SER A O 1
ATOM 802 N N . THR A 1 102 ? 4.503 -0.297 12.483 1.00 84.44 102 THR A N 1
ATOM 803 C CA . THR A 1 102 ? 5.141 -1.518 13.012 1.00 84.44 102 THR A CA 1
ATOM 804 C C . THR A 1 102 ? 4.151 -2.478 13.666 1.00 84.44 102 THR A C 1
ATOM 806 O O . THR A 1 102 ? 4.457 -3.653 13.813 1.00 84.44 102 THR A O 1
ATOM 809 N N . GLU A 1 103 ? 2.976 -1.984 14.060 1.00 86.81 103 GLU A N 1
ATOM 810 C CA . GLU A 1 103 ? 1.918 -2.761 14.726 1.00 86.81 103 GLU A CA 1
ATOM 811 C C . GLU A 1 103 ? 0.731 -3.043 13.793 1.00 86.81 103 GLU A C 1
ATOM 813 O O . GLU A 1 103 ? -0.379 -3.320 14.247 1.00 86.81 103 GLU A O 1
ATOM 818 N N . ALA A 1 104 ? 0.924 -2.897 12.481 1.00 91.75 104 ALA A N 1
ATOM 819 C CA . ALA A 1 104 ? -0.134 -3.174 11.527 1.00 91.75 104 ALA A CA 1
ATOM 820 C C . ALA A 1 104 ? -0.378 -4.678 11.386 1.00 91.75 104 ALA A C 1
ATOM 822 O O . ALA A 1 104 ? 0.549 -5.485 11.357 1.00 91.75 104 ALA A O 1
ATOM 823 N N . VAL A 1 105 ? -1.647 -5.032 11.229 1.00 92.44 105 VAL A N 1
ATOM 824 C CA . VAL A 1 105 ? -2.079 -6.398 10.967 1.00 92.44 105 VAL A CA 1
ATOM 825 C C . VAL A 1 105 ? -1.857 -6.716 9.489 1.00 92.44 105 VAL A C 1
ATOM 827 O O . VAL A 1 105 ? -2.323 -5.991 8.603 1.00 92.44 105 VAL A O 1
ATOM 830 N N . LEU A 1 106 ? -1.139 -7.812 9.233 1.00 91.56 106 LEU A N 1
ATOM 831 C CA . LEU A 1 106 ? -0.774 -8.288 7.889 1.00 91.56 106 LEU A CA 1
ATOM 832 C C . LEU A 1 106 ? -1.365 -9.661 7.554 1.00 91.56 106 LEU A C 1
ATOM 834 O O . LEU A 1 106 ? -1.244 -10.121 6.418 1.00 91.56 106 LEU A O 1
ATOM 838 N N . SER A 1 107 ? -1.999 -10.317 8.526 1.00 91.62 107 SER A N 1
ATOM 839 C CA . SER A 1 107 ? -2.604 -11.639 8.386 1.00 91.62 107 SER A CA 1
ATOM 840 C C . SER A 1 107 ? -4.061 -11.628 8.837 1.00 91.62 107 SER A C 1
ATOM 842 O O . SER A 1 107 ? -4.404 -11.011 9.842 1.00 91.62 107 SER A O 1
ATOM 844 N N . LEU A 1 108 ? -4.920 -12.373 8.134 1.00 91.75 108 LEU A N 1
ATOM 845 C CA . LEU A 1 108 ? -6.337 -12.527 8.491 1.00 91.75 108 LEU A CA 1
ATOM 846 C C . LEU A 1 108 ? -6.537 -13.056 9.919 1.00 91.75 108 LEU A C 1
ATOM 848 O O . LEU A 1 108 ? -7.547 -12.764 10.547 1.00 91.75 108 LEU A O 1
ATOM 852 N N . ARG A 1 109 ? -5.577 -13.831 10.443 1.00 90.62 109 ARG A N 1
ATOM 853 C CA . ARG A 1 109 ? -5.655 -14.417 11.794 1.00 90.62 109 ARG A CA 1
ATOM 854 C C . ARG A 1 109 ? -5.445 -13.404 12.917 1.00 90.62 109 ARG A C 1
ATOM 856 O O . ARG A 1 109 ? -5.797 -13.688 14.053 1.00 90.62 109 ARG A O 1
ATOM 863 N N . GLU A 1 110 ? -4.845 -12.267 12.601 1.00 90.81 110 GLU A N 1
ATOM 864 C CA . GLU A 1 110 ? -4.554 -11.187 13.545 1.00 90.81 110 GLU A CA 1
ATOM 865 C C . GLU A 1 110 ? -5.637 -10.095 13.502 1.00 90.81 110 GLU A C 1
ATOM 867 O O . GLU A 1 110 ? -5.561 -9.112 14.238 1.00 90.81 110 GLU A O 1
ATOM 872 N N . CYS A 1 111 ? -6.653 -10.248 12.643 1.00 90.81 111 CYS A N 1
ATOM 873 C CA . CYS A 1 111 ? -7.771 -9.320 12.591 1.00 90.81 111 CYS A CA 1
ATOM 874 C C . CYS A 1 111 ? -8.595 -9.389 13.888 1.00 90.81 111 CYS A C 1
ATOM 876 O O . CYS A 1 111 ? -8.969 -10.484 14.317 1.00 90.81 111 CYS A O 1
ATOM 878 N N . PRO A 1 112 ? -8.910 -8.239 14.513 1.00 88.50 112 PRO A N 1
ATOM 879 C CA . PRO A 1 112 ? -9.743 -8.214 15.706 1.00 88.50 112 PRO A CA 1
ATOM 880 C C . PRO A 1 112 ? -11.177 -8.631 15.369 1.00 88.50 112 PRO A C 1
ATOM 882 O O . PRO A 1 112 ? -11.671 -8.365 14.273 1.00 88.50 112 PRO A O 1
ATOM 885 N N . ALA A 1 113 ? -11.872 -9.223 16.341 1.00 85.94 113 ALA A N 1
ATOM 886 C CA . ALA A 1 113 ? -13.275 -9.574 16.175 1.00 85.94 113 ALA A CA 1
ATOM 887 C C . ALA A 1 113 ? -14.125 -8.312 15.893 1.00 85.94 113 ALA A C 1
ATOM 889 O O . ALA A 1 113 ? -13.987 -7.313 16.620 1.00 85.94 113 ALA A O 1
ATOM 890 N N . PRO A 1 114 ? -15.019 -8.345 14.883 1.00 85.62 114 PRO A N 1
ATOM 891 C CA . PRO A 1 114 ? -15.991 -7.287 14.628 1.00 85.62 114 PRO A CA 1
ATOM 892 C C . PRO A 1 114 ? -16.810 -6.939 15.872 1.00 85.62 114 PRO A C 1
ATOM 894 O O . PRO A 1 114 ? -17.215 -7.832 16.612 1.00 85.62 114 PRO A O 1
ATOM 897 N N . CYS A 1 115 ? -17.129 -5.655 16.069 1.00 85.19 115 CYS A N 1
ATOM 898 C CA . CYS A 1 115 ? -17.813 -5.186 17.283 1.00 85.19 115 CYS A CA 1
ATOM 899 C C . CYS A 1 115 ? -19.130 -5.929 17.574 1.00 85.19 115 CYS A C 1
ATOM 901 O O . CYS A 1 115 ? -19.433 -6.201 18.727 1.00 85.19 115 CYS A O 1
ATOM 903 N N . HIS A 1 116 ? -19.891 -6.297 16.536 1.00 84.56 116 HIS A N 1
ATOM 904 C CA . HIS A 1 116 ? -21.179 -6.990 16.673 1.00 84.56 116 HIS A CA 1
ATOM 905 C C . HIS A 1 116 ? -21.070 -8.455 17.133 1.00 84.56 116 HIS A C 1
ATOM 907 O O . HIS A 1 116 ? -22.088 -9.058 17.453 1.00 84.56 116 HIS A O 1
ATOM 913 N N . LEU A 1 117 ? -19.863 -9.031 17.133 1.00 86.75 117 LEU A N 1
ATOM 914 C CA . LEU A 1 117 ? -19.592 -10.391 17.611 1.00 86.75 117 LEU A CA 1
ATOM 915 C C . LEU A 1 117 ? -19.003 -10.408 19.028 1.00 86.75 117 LEU A C 1
ATOM 917 O O . LEU A 1 117 ? -18.703 -11.478 19.549 1.00 86.75 117 LEU A O 1
ATOM 921 N N . ARG A 1 118 ? -18.795 -9.238 19.642 1.00 86.69 118 ARG A N 1
ATOM 922 C CA . ARG A 1 118 ? -18.257 -9.122 21.001 1.00 86.69 118 ARG A CA 1
ATOM 923 C C . ARG A 1 118 ? -19.407 -9.199 22.000 1.00 86.69 118 ARG A C 1
ATOM 925 O O . ARG A 1 118 ? -20.380 -8.462 21.876 1.00 86.69 118 ARG A O 1
ATOM 932 N N . GLU A 1 119 ? -19.294 -10.081 22.989 1.00 85.38 119 GLU A N 1
ATOM 933 C CA . GLU A 1 119 ? -20.425 -10.439 23.860 1.00 85.38 119 GLU A CA 1
ATOM 934 C C . GLU A 1 119 ? -20.461 -9.655 25.177 1.00 85.38 119 GLU A C 1
ATOM 936 O O . GLU A 1 119 ? -21.484 -9.628 25.858 1.00 85.38 119 GLU A O 1
ATOM 941 N N . ASN A 1 120 ? -19.356 -9.016 25.568 1.00 85.00 120 ASN A N 1
ATOM 942 C CA . ASN A 1 120 ? -19.273 -8.284 26.830 1.00 85.00 120 ASN A CA 1
ATOM 943 C C . ASN A 1 120 ? -18.551 -6.936 26.706 1.00 85.00 120 ASN A C 1
ATOM 945 O O . ASN A 1 120 ? -17.774 -6.691 25.782 1.00 85.00 120 ASN A O 1
ATOM 949 N N . CYS A 1 121 ? -18.810 -6.065 27.686 1.00 85.62 121 CYS A N 1
ATOM 950 C CA . CYS A 1 121 ? -18.271 -4.707 27.751 1.00 85.62 121 CYS A CA 1
ATOM 951 C C . CYS A 1 121 ? -16.734 -4.684 27.715 1.00 85.62 121 CYS A C 1
ATOM 953 O O . CYS A 1 121 ? -16.161 -3.918 26.945 1.00 85.62 121 CYS A O 1
ATOM 955 N N . SER A 1 122 ? -16.072 -5.570 28.471 1.00 85.06 122 SER A N 1
ATOM 956 C CA . SER A 1 122 ? -14.607 -5.687 28.474 1.00 85.06 122 SER A CA 1
ATOM 957 C C . SER A 1 122 ? -14.053 -6.033 27.090 1.00 85.06 122 SER A C 1
ATOM 959 O O . SER A 1 122 ? -13.196 -5.321 26.588 1.00 85.06 122 SER A O 1
ATOM 961 N N . GLN A 1 123 ? -14.612 -7.029 26.392 1.00 82.19 123 GLN A N 1
ATOM 962 C CA . GLN A 1 123 ? -14.225 -7.346 25.009 1.00 82.19 123 GLN A CA 1
ATOM 963 C C . GLN A 1 123 ? -14.474 -6.161 24.068 1.00 82.19 123 GLN A C 1
ATOM 965 O O . GLN A 1 123 ? -13.707 -5.911 23.143 1.00 82.19 123 GLN A O 1
ATOM 970 N N . CYS A 1 124 ? -15.551 -5.404 24.269 1.00 82.50 124 CYS A N 1
ATOM 971 C CA . CYS A 1 124 ? -15.854 -4.261 23.416 1.00 82.50 124 CYS A CA 1
ATOM 972 C C . CYS A 1 124 ? -14.881 -3.088 23.610 1.00 82.50 124 CYS A C 1
ATOM 974 O O . CYS A 1 124 ? -14.525 -2.449 22.623 1.00 82.50 124 CYS A O 1
ATOM 976 N N . LEU A 1 125 ? -14.484 -2.787 24.847 1.00 83.12 125 LEU A N 1
ATOM 977 C CA . LEU A 1 125 ? -13.703 -1.590 25.174 1.00 83.12 125 LEU A CA 1
ATOM 978 C C . LEU A 1 125 ? -12.191 -1.839 25.250 1.00 83.12 125 LEU A C 1
ATOM 980 O O . LEU A 1 125 ? -11.430 -0.934 24.912 1.00 83.12 125 LEU A O 1
ATOM 984 N N . ASP A 1 126 ? -11.760 -3.034 25.661 1.00 76.94 126 ASP A N 1
ATOM 985 C CA . ASP A 1 126 ? -10.339 -3.350 25.854 1.00 76.94 126 ASP A CA 1
ATOM 986 C C . ASP A 1 126 ? -9.657 -3.794 24.548 1.00 76.94 126 ASP A C 1
ATOM 988 O O . ASP A 1 126 ? -8.462 -3.558 24.354 1.00 76.94 126 ASP A O 1
ATOM 992 N N . ASP A 1 127 ? -10.405 -4.401 23.619 1.00 73.69 127 ASP A N 1
ATOM 993 C CA . ASP A 1 127 ? -9.852 -4.845 22.338 1.00 73.69 127 ASP A CA 1
ATOM 994 C C . ASP A 1 127 ? -9.798 -3.705 21.311 1.00 73.69 127 ASP A C 1
ATOM 996 O O . ASP A 1 127 ? -10.776 -2.984 21.073 1.00 73.69 127 ASP A O 1
ATOM 1000 N N . ARG A 1 128 ? -8.670 -3.630 20.593 1.00 74.75 128 ARG A N 1
ATOM 1001 C CA . ARG A 1 128 ? -8.432 -2.683 19.492 1.00 74.75 128 ARG A CA 1
ATOM 1002 C C . ARG A 1 128 ? -9.558 -2.756 18.440 1.00 74.75 128 ARG A C 1
ATOM 1004 O O . ARG A 1 128 ? -10.134 -3.820 18.198 1.00 74.75 128 ARG A O 1
ATOM 1011 N N . GLY A 1 129 ? -9.869 -1.635 17.784 1.00 72.06 129 GLY A N 1
ATOM 1012 C CA . GLY A 1 129 ? -10.937 -1.563 16.768 1.00 72.06 129 GLY A CA 1
ATOM 1013 C C . GLY A 1 129 ? -12.013 -0.495 16.988 1.00 72.06 129 GLY A C 1
ATOM 1014 O O . GLY A 1 129 ? -12.988 -0.480 16.244 1.00 72.06 129 GLY A O 1
ATOM 1015 N N . ARG A 1 130 ? -11.830 0.412 17.962 1.00 78.75 130 ARG A N 1
ATOM 1016 C CA . ARG A 1 130 ? -12.698 1.585 18.211 1.00 78.75 130 ARG A CA 1
ATOM 1017 C C . ARG A 1 130 ? -14.195 1.244 18.327 1.00 78.75 130 ARG A C 1
ATOM 1019 O O . ARG A 1 130 ? -15.046 1.970 17.813 1.00 78.75 130 ARG A O 1
ATOM 1026 N N . CYS A 1 131 ? -14.519 0.133 18.983 1.00 83.62 131 CYS A N 1
ATOM 1027 C CA . CYS A 1 131 ? -15.904 -0.239 19.245 1.00 83.62 131 CYS A CA 1
ATOM 1028 C C . CYS A 1 131 ? -16.510 0.638 20.354 1.00 83.62 131 CYS A C 1
ATOM 1030 O O . CYS A 1 131 ? -15.801 1.165 21.210 1.00 83.62 131 CYS A O 1
ATOM 1032 N N . VAL A 1 132 ? -17.836 0.783 20.343 1.00 84.50 132 VAL A N 1
ATOM 1033 C CA . VAL A 1 132 ? -18.595 1.489 21.384 1.00 84.50 132 VAL A CA 1
ATOM 1034 C C . VAL A 1 132 ? -19.594 0.512 21.989 1.00 84.50 132 VAL A C 1
ATOM 1036 O O . VAL A 1 132 ? -20.342 -0.131 21.255 1.00 84.50 132 VAL A O 1
ATOM 1039 N N . TRP A 1 133 ? -19.609 0.414 23.318 1.00 82.56 133 TRP A N 1
ATOM 1040 C CA . TRP A 1 133 ? -20.571 -0.402 24.055 1.00 82.56 133 TRP A CA 1
ATOM 1041 C C . TRP A 1 133 ? -21.763 0.447 24.502 1.00 82.56 133 TRP A C 1
ATOM 1043 O O . TRP A 1 133 ? -21.589 1.570 24.976 1.00 82.56 133 TRP A O 1
ATOM 1053 N N . CYS A 1 134 ? -22.976 -0.086 24.379 1.00 77.19 134 CYS A N 1
ATOM 1054 C CA . CYS A 1 134 ? -24.184 0.529 24.921 1.00 77.19 134 CYS A CA 1
ATOM 1055 C C . CYS A 1 134 ? -24.802 -0.408 25.957 1.00 77.19 134 CYS A C 1
ATOM 1057 O O . CYS A 1 134 ? -25.234 -1.505 25.635 1.00 77.19 134 CYS A O 1
ATOM 1059 N N . GLU A 1 135 ? -24.877 0.037 27.210 1.00 70.94 135 GLU A N 1
ATOM 1060 C CA . GLU A 1 135 ? -25.467 -0.750 28.302 1.00 70.94 135 GLU A CA 1
ATOM 1061 C C . GLU A 1 135 ? -26.976 -0.992 28.105 1.00 70.94 135 GLU A C 1
ATOM 1063 O O . GLU A 1 135 ? -27.510 -2.000 28.547 1.00 70.94 135 GLU A O 1
ATOM 1068 N N . ALA A 1 136 ? -27.657 -0.113 27.363 1.00 71.19 136 ALA A N 1
ATOM 1069 C CA . ALA A 1 136 ? -29.096 -0.194 27.110 1.00 71.19 136 ALA A CA 1
ATOM 1070 C C . ALA A 1 136 ? -29.536 -1.337 26.168 1.00 71.19 136 ALA A C 1
ATOM 1072 O O . ALA A 1 136 ? -30.733 -1.493 25.940 1.00 71.19 136 ALA A O 1
ATOM 1073 N N . THR A 1 137 ? -28.604 -2.100 25.584 1.00 62.88 137 THR A N 1
ATOM 1074 C CA . THR A 1 137 ? -28.896 -3.219 24.666 1.00 62.88 137 THR A CA 1
ATOM 1075 C C . THR A 1 137 ? -28.727 -4.605 25.305 1.00 62.88 137 THR A C 1
ATOM 1077 O O . THR A 1 137 ? -28.597 -5.583 24.570 1.00 62.88 137 THR A O 1
ATOM 1080 N N . GLN A 1 138 ? -28.694 -4.694 26.642 1.00 57.91 138 GLN A N 1
ATOM 1081 C CA . GLN A 1 138 ? -28.557 -5.942 27.406 1.00 57.91 138 GLN A CA 1
ATOM 1082 C C . GLN A 1 138 ? -29.909 -6.514 27.858 1.00 57.91 138 GLN A C 1
ATOM 1084 O O . GLN A 1 138 ? -30.813 -5.714 28.189 1.00 57.91 138 GLN A O 1
#

InterPro domains:
  IPR016201 PSI domain [SM00423] (16-69)
  IPR016201 PSI domain [SM00423] (70-112)

Sequence (138 aa):
FQVFTFEYLEPYENGSCSLYSNCLQCLTDSMCGWCDLTSLCYSRLLNEMEVCSRDDEWRYLTLLPATCANCSNYISCETCVGSGLCEWWTEDAKCARKGRSTEAVLSLRECPAPCHLRENCSQCLDDRGRCVWCEATQ

pLDDT: mean 87.16, std 8.73, range [51.34, 96.38]